Protein AF-A0A852TEP9-F1 (afdb_monomer_lite)

Structure (mmCIF, N/CA/C/O backbone):
data_AF-A0A852TEP9-F1
#
_entry.id   AF-A0A852TEP9-F1
#
loop_
_atom_site.group_PDB
_atom_site.id
_atom_site.type_symbol
_atom_site.label_atom_id
_atom_site.label_alt_id
_atom_site.label_comp_id
_atom_site.label_asym_id
_atom_site.label_entity_id
_atom_site.label_seq_id
_atom_site.pdbx_PDB_ins_code
_atom_site.Cartn_x
_atom_site.Cartn_y
_atom_site.Cartn_z
_atom_site.occupancy
_atom_site.B_iso_or_equiv
_atom_site.auth_seq_id
_atom_site.auth_comp_id
_atom_site.auth_asym_id
_atom_site.auth_atom_id
_atom_site.pdbx_PDB_model_num
ATOM 1 N N . MET A 1 1 ? -27.177 4.098 -1.065 1.00 42.16 1 MET A N 1
ATOM 2 C CA . MET A 1 1 ? -25.984 3.602 -0.345 1.00 42.16 1 MET A CA 1
ATOM 3 C C . MET A 1 1 ? -24.808 3.763 -1.296 1.00 42.16 1 MET A C 1
ATOM 5 O O . MET A 1 1 ? -24.763 3.056 -2.291 1.00 42.16 1 MET A O 1
ATOM 9 N N . ILE A 1 2 ? -23.953 4.767 -1.094 1.00 48.22 2 ILE A N 1
ATOM 10 C CA . ILE A 1 2 ? -22.775 4.968 -1.951 1.00 48.22 2 ILE A CA 1
ATOM 11 C C . ILE A 1 2 ? -21.824 3.809 -1.633 1.00 48.22 2 ILE A C 1
ATOM 13 O O . ILE A 1 2 ? -21.452 3.624 -0.474 1.00 48.22 2 ILE A O 1
ATOM 17 N N . GLY A 1 3 ? -21.539 2.956 -2.618 1.00 56.72 3 GLY A N 1
ATOM 18 C CA . GLY A 1 3 ? -20.639 1.819 -2.438 1.00 56.72 3 GLY A CA 1
ATOM 19 C C . GLY A 1 3 ? -19.260 2.297 -1.987 1.00 56.72 3 GLY A C 1
ATOM 20 O O . GLY A 1 3 ? -18.781 3.335 -2.439 1.00 56.72 3 GLY A O 1
ATOM 21 N N . VAL A 1 4 ? -18.622 1.555 -1.081 1.00 68.81 4 VAL A N 1
ATOM 22 C CA . VAL A 1 4 ? -17.244 1.848 -0.669 1.00 68.81 4 VAL A CA 1
ATOM 23 C C . VAL A 1 4 ? -16.354 1.668 -1.901 1.00 68.81 4 VAL A C 1
ATOM 25 O O . VAL A 1 4 ? -16.221 0.548 -2.395 1.00 68.81 4 VAL A O 1
ATOM 28 N N . GLY A 1 5 ? -15.801 2.764 -2.423 1.00 76.62 5 GLY A N 1
ATOM 29 C CA . GLY A 1 5 ? -14.958 2.744 -3.617 1.00 76.62 5 GLY A CA 1
ATOM 30 C C . GLY A 1 5 ? -13.721 1.857 -3.446 1.00 76.62 5 GLY A C 1
ATOM 31 O O . GLY A 1 5 ? -13.213 1.671 -2.337 1.00 76.62 5 GLY A O 1
ATOM 32 N N . LEU A 1 6 ? -13.236 1.289 -4.552 1.00 88.94 6 LEU A N 1
ATOM 33 C CA . LEU A 1 6 ? -11.972 0.554 -4.592 1.00 88.94 6 LEU A CA 1
ATOM 34 C C . LEU A 1 6 ? -10.847 1.515 -4.975 1.00 88.94 6 LEU A C 1
ATOM 36 O O . LEU A 1 6 ? -10.806 1.984 -6.107 1.00 88.94 6 LEU A O 1
ATOM 40 N N . LEU A 1 7 ? -9.926 1.766 -4.044 1.00 94.94 7 LEU A N 1
ATOM 41 C CA . LEU A 1 7 ? -8.733 2.572 -4.287 1.00 94.94 7 LEU A CA 1
ATOM 42 C C . LEU A 1 7 ? -7.500 1.675 -4.408 1.00 94.94 7 LEU A C 1
ATOM 44 O O . LEU A 1 7 ? -7.212 0.882 -3.507 1.00 94.94 7 LEU A O 1
ATOM 48 N N . TRP A 1 8 ? -6.775 1.822 -5.512 1.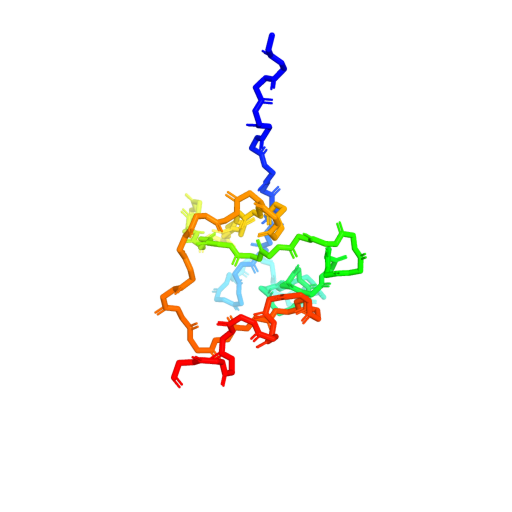00 97.25 8 TRP A N 1
ATOM 49 C CA . TRP A 1 8 ? -5.525 1.124 -5.792 1.00 97.25 8 TRP A CA 1
ATOM 50 C C . TRP A 1 8 ? -4.481 2.121 -6.281 1.00 97.25 8 TRP A C 1
ATOM 52 O O . TRP A 1 8 ? -4.788 2.949 -7.133 1.00 97.25 8 TRP A O 1
ATOM 62 N N . LEU A 1 9 ? -3.254 2.007 -5.773 1.00 97.50 9 LEU A N 1
ATOM 63 C CA . LEU A 1 9 ? -2.094 2.713 -6.315 1.00 97.50 9 LEU A CA 1
ATOM 64 C C . LEU A 1 9 ? -1.154 1.697 -6.960 1.00 97.50 9 LEU A C 1
ATOM 66 O O . LEU A 1 9 ? -0.762 0.719 -6.316 1.00 97.50 9 LEU A O 1
ATOM 70 N N . CYS A 1 10 ? -0.815 1.927 -8.225 1.00 97.94 10 CYS A N 1
ATOM 71 C CA . CYS A 1 10 ? 0.103 1.096 -8.995 1.00 97.94 10 CYS A CA 1
ATOM 72 C C . CYS A 1 10 ? 1.517 1.677 -8.933 1.00 97.94 10 CYS A C 1
ATOM 74 O O . CYS A 1 10 ? 1.693 2.892 -8.957 1.00 97.94 10 CYS A O 1
ATOM 76 N N . TYR A 1 11 ? 2.521 0.811 -8.873 1.00 98.06 11 TYR A N 1
ATOM 77 C CA . 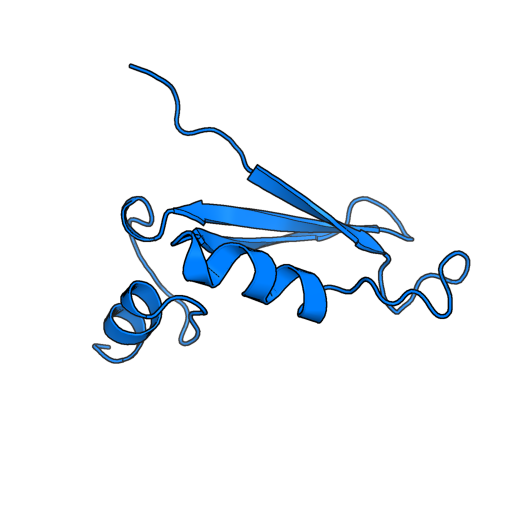TYR A 1 11 ? 3.930 1.192 -8.836 1.00 98.06 11 TYR A CA 1
ATOM 78 C C . TYR A 1 11 ? 4.779 0.158 -9.584 1.00 98.06 11 TYR A C 1
ATOM 80 O O . TYR A 1 11 ? 4.418 -1.031 -9.612 1.00 98.06 11 TYR A O 1
ATOM 88 N N . PRO A 1 12 ? 5.909 0.575 -10.181 1.00 98.06 12 PRO A N 1
ATOM 89 C CA . PRO A 1 12 ? 6.813 -0.354 -10.827 1.00 98.06 12 PRO A CA 1
ATOM 90 C C . PRO A 1 12 ? 7.461 -1.255 -9.775 1.00 98.06 12 PRO A C 1
ATOM 92 O O . PRO A 1 12 ? 7.846 -0.838 -8.679 1.00 98.06 12 PRO A O 1
ATOM 95 N N . LYS A 1 13 ? 7.590 -2.534 -10.103 1.00 97.50 13 LYS A N 1
ATOM 96 C CA . LYS A 1 13 ? 8.341 -3.486 -9.295 1.00 97.50 13 LYS A CA 1
ATOM 97 C C . LYS A 1 13 ? 9.813 -3.102 -9.325 1.00 97.50 13 LYS A C 1
ATOM 99 O O . LYS A 1 13 ? 10.379 -2.857 -10.387 1.00 97.50 13 LYS A O 1
ATOM 104 N N . LYS A 1 14 ? 10.482 -3.216 -8.176 1.00 95.06 14 LYS A N 1
ATOM 105 C CA . LYS A 1 14 ? 11.944 -3.062 -8.077 1.00 95.06 14 LYS A CA 1
ATOM 106 C C . LYS A 1 14 ? 12.709 -4.034 -8.991 1.00 95.06 14 LYS A C 1
ATOM 108 O O . LYS A 1 14 ? 13.836 -3.754 -9.382 1.00 95.06 14 LYS A O 1
ATOM 113 N N . SER A 1 15 ? 12.103 -5.176 -9.322 1.00 94.94 15 SER A N 1
ATOM 114 C CA . SER A 1 15 ? 12.659 -6.181 -10.234 1.00 94.94 15 SER A CA 1
ATOM 115 C C . SER A 1 15 ? 12.453 -5.869 -11.719 1.00 94.94 15 SER A C 1
ATOM 117 O O . SER A 1 15 ? 12.989 -6.605 -12.548 1.00 94.94 15 SER A O 1
ATOM 119 N N . SER A 1 16 ? 11.677 -4.835 -12.070 1.00 97.06 16 SER A N 1
ATOM 120 C CA . SER A 1 16 ? 11.435 -4.466 -13.464 1.00 97.06 16 SER A CA 1
ATOM 121 C C . SER A 1 16 ? 12.752 -4.151 -14.168 1.00 97.06 16 SER A C 1
ATOM 123 O O . SER A 1 16 ? 13.601 -3.409 -13.665 1.00 97.06 16 SER A O 1
ATOM 125 N N . LYS A 1 17 ? 12.922 -4.711 -15.367 1.00 95.81 17 LYS A N 1
ATOM 126 C CA . LYS A 1 17 ? 14.071 -4.386 -16.221 1.00 95.81 17 LYS A CA 1
ATOM 127 C C . LYS A 1 17 ? 13.841 -3.117 -17.042 1.00 95.81 17 LYS A C 1
ATOM 129 O O . LYS A 1 17 ? 14.829 -2.546 -17.500 1.00 95.81 17 LYS A O 1
ATOM 134 N N . VAL A 1 18 ? 12.583 -2.700 -17.196 1.00 97.19 18 VAL A N 1
ATOM 135 C CA . VAL A 1 18 ? 12.150 -1.529 -17.968 1.00 97.19 18 VAL A CA 1
ATOM 136 C C . VAL A 1 18 ? 12.200 -0.267 -17.106 1.00 97.19 18 VAL A C 1
ATOM 138 O O . VAL A 1 18 ? 12.803 0.724 -17.503 1.00 97.19 18 VAL A O 1
ATOM 141 N N . TYR A 1 19 ? 11.654 -0.319 -15.890 1.00 96.12 19 TYR A N 1
ATOM 142 C CA . TYR A 1 19 ? 11.521 0.837 -14.991 1.00 96.12 19 TYR A CA 1
ATOM 143 C C . TYR A 1 19 ? 12.658 0.925 -13.961 1.00 96.12 19 TYR A C 1
ATOM 145 O O . TYR A 1 19 ? 12.440 1.149 -12.768 1.00 96.12 19 TYR A O 1
ATOM 153 N N . LYS A 1 20 ? 13.901 0.725 -14.411 1.00 94.12 20 LYS A N 1
ATOM 154 C CA . LYS A 1 20 ? 15.079 0.833 -13.539 1.00 94.12 20 LYS A CA 1
ATOM 155 C C . LYS A 1 20 ? 15.300 2.282 -13.111 1.00 94.12 20 LYS A C 1
ATOM 157 O O . LYS A 1 20 ? 15.258 3.185 -13.938 1.00 94.12 20 LYS A O 1
ATOM 162 N N . GLY A 1 21 ? 15.600 2.485 -11.829 1.00 91.56 21 GLY A N 1
ATOM 163 C CA . GLY A 1 21 ? 15.884 3.815 -11.281 1.00 91.56 21 GLY A CA 1
ATOM 164 C C . GLY A 1 21 ? 14.646 4.681 -11.034 1.00 91.56 21 GLY A C 1
ATOM 165 O O . GLY A 1 21 ? 14.802 5.875 -10.809 1.00 91.56 21 GLY A O 1
ATOM 166 N N . SER A 1 22 ? 13.438 4.105 -11.061 1.00 94.62 22 SER A N 1
ATOM 167 C CA . SER A 1 22 ? 12.233 4.820 -10.633 1.00 94.62 22 SER A CA 1
ATOM 168 C C . SER A 1 22 ? 12.319 5.202 -9.150 1.00 94.62 22 SER A C 1
ATOM 170 O O . SER A 1 22 ? 12.770 4.416 -8.316 1.00 94.62 22 SER A O 1
ATOM 172 N N . ASP A 1 23 ? 11.850 6.404 -8.835 1.00 92.56 23 ASP A N 1
ATOM 173 C CA . ASP A 1 23 ? 11.605 6.913 -7.484 1.00 92.56 23 ASP A CA 1
ATOM 174 C C . ASP A 1 23 ? 10.263 6.425 -6.897 1.00 92.56 23 ASP A C 1
ATOM 176 O O . ASP A 1 23 ? 9.983 6.608 -5.710 1.00 92.56 23 ASP A O 1
ATOM 180 N N . CYS A 1 24 ? 9.445 5.741 -7.703 1.00 93.81 24 CYS A N 1
ATOM 181 C CA . CYS A 1 24 ? 8.206 5.107 -7.281 1.00 93.81 24 CYS A CA 1
ATOM 182 C C . CYS A 1 24 ? 8.436 3.634 -6.915 1.00 93.81 24 CYS A C 1
ATOM 184 O O . CYS A 1 24 ? 9.072 2.872 -7.642 1.00 93.81 24 CYS A O 1
ATOM 186 N N . SER A 1 25 ? 7.911 3.213 -5.767 1.00 95.38 25 SER A N 1
ATOM 187 C CA . SER A 1 25 ? 8.089 1.871 -5.216 1.00 95.38 25 SER A CA 1
ATOM 188 C C . SER A 1 25 ? 6.908 1.494 -4.326 1.00 95.38 25 SER A C 1
ATOM 190 O O . SER A 1 25 ? 6.050 2.321 -4.016 1.00 95.38 25 SER A O 1
ATOM 192 N N . ARG A 1 26 ? 6.879 0.244 -3.852 1.00 96.44 26 ARG A N 1
ATOM 193 C CA . ARG A 1 26 ? 5.912 -0.169 -2.828 1.00 96.44 26 ARG A CA 1
ATOM 194 C C . ARG A 1 26 ? 6.035 0.710 -1.590 1.00 96.44 26 ARG A C 1
ATOM 196 O O . ARG A 1 26 ? 5.028 1.088 -1.004 1.00 96.44 26 ARG A O 1
ATOM 203 N N . GLU A 1 27 ? 7.267 0.979 -1.179 1.00 94.31 27 GLU A N 1
ATOM 204 C CA . GLU A 1 27 ? 7.588 1.725 0.028 1.00 94.31 27 GLU A CA 1
ATOM 205 C C . GLU A 1 27 ? 7.123 3.180 -0.084 1.00 94.31 27 GLU A C 1
ATOM 207 O O . GLU A 1 27 ? 6.534 3.686 0.868 1.00 94.31 27 GLU A O 1
ATOM 212 N N . SER A 1 28 ? 7.292 3.824 -1.246 1.00 93.44 28 SER A N 1
ATOM 213 C CA . SER A 1 28 ? 6.826 5.203 -1.436 1.00 93.44 28 SER A CA 1
ATOM 214 C C . SER A 1 28 ? 5.299 5.310 -1.427 1.00 93.44 28 SER A C 1
ATOM 216 O O . SER A 1 28 ? 4.757 6.239 -0.831 1.00 93.44 28 SER A O 1
ATOM 218 N N . VAL A 1 29 ? 4.580 4.341 -2.008 1.00 96.38 29 VAL A N 1
ATOM 219 C CA . VAL A 1 29 ? 3.106 4.370 -1.997 1.00 96.38 29 VAL A CA 1
ATOM 220 C C . VAL A 1 29 ? 2.501 3.914 -0.668 1.00 96.38 29 VAL A C 1
ATOM 222 O O . VAL A 1 29 ? 1.390 4.319 -0.344 1.00 96.38 29 VAL A O 1
ATOM 225 N N . MET A 1 30 ? 3.199 3.081 0.113 1.00 96.62 30 MET A N 1
ATOM 226 C CA . MET A 1 30 ? 2.671 2.462 1.338 1.00 96.62 30 MET A CA 1
ATOM 227 C C . MET A 1 30 ? 2.165 3.485 2.361 1.00 96.62 30 MET A C 1
ATOM 229 O O . MET A 1 30 ? 1.132 3.250 2.988 1.00 96.62 30 MET A O 1
ATOM 233 N N . TYR A 1 31 ? 2.880 4.599 2.507 1.00 96.12 31 TYR A N 1
ATOM 234 C CA . TYR A 1 31 ? 2.590 5.642 3.494 1.00 96.12 31 TYR A CA 1
ATOM 235 C C . TYR A 1 31 ? 1.837 6.840 2.907 1.00 96.12 31 TYR A C 1
ATOM 237 O O . TYR A 1 31 ? 1.342 7.673 3.652 1.00 96.12 31 TYR A O 1
ATOM 245 N N . MET A 1 32 ? 1.701 6.917 1.580 1.00 95.88 32 MET A N 1
ATOM 246 C CA . MET A 1 32 ? 1.224 8.112 0.872 1.00 95.88 32 MET A CA 1
ATOM 247 C C . MET A 1 32 ? -0.170 8.587 1.307 1.00 95.88 32 MET A C 1
ATOM 249 O O . MET A 1 32 ? -0.471 9.769 1.212 1.00 95.88 32 MET A O 1
ATOM 253 N N . LEU A 1 33 ? -1.019 7.671 1.779 1.00 96.31 33 LEU A N 1
ATOM 254 C CA . LEU A 1 33 ? -2.397 7.961 2.185 1.00 96.31 33 LEU A CA 1
ATOM 255 C C . LEU A 1 33 ? -2.631 7.781 3.692 1.00 96.31 33 LEU A C 1
ATOM 257 O O . LEU A 1 33 ? -3.782 7.698 4.127 1.00 96.31 33 LEU A O 1
ATOM 261 N N . SER A 1 34 ? -1.568 7.679 4.500 1.00 96.06 34 SER A N 1
ATOM 262 C CA . SER A 1 34 ? -1.726 7.433 5.936 1.00 96.06 34 SER A CA 1
ATOM 263 C C . SER A 1 34 ? -2.378 8.612 6.657 1.00 96.06 34 SER A C 1
ATOM 265 O O . SER A 1 34 ? -3.217 8.401 7.531 1.00 96.06 34 SER A O 1
ATOM 267 N N . GLU A 1 35 ? -2.023 9.842 6.277 1.00 96.50 35 GLU A N 1
ATOM 268 C CA . GLU A 1 35 ? -2.597 11.070 6.851 1.00 96.50 35 GLU A CA 1
ATOM 269 C C . GLU A 1 35 ? -4.082 11.228 6.494 1.00 96.50 35 GLU A C 1
ATOM 271 O O . GLU A 1 35 ? -4.870 11.699 7.308 1.00 96.50 35 GLU A O 1
ATOM 276 N N . GLU A 1 36 ? -4.493 10.686 5.345 1.00 96.31 36 GLU A N 1
ATOM 277 C CA . GLU A 1 36 ? -5.890 10.624 4.895 1.00 96.31 36 GLU A CA 1
ATOM 278 C C . GLU A 1 36 ? -6.681 9.460 5.524 1.00 96.31 36 GLU A C 1
ATOM 280 O O . GLU A 1 36 ? -7.826 9.191 5.157 1.00 96.31 36 GLU A O 1
ATOM 285 N N . GLY A 1 37 ? -6.077 8.719 6.458 1.00 96.19 37 GLY A N 1
ATOM 286 C CA . GLY A 1 37 ? -6.744 7.636 7.179 1.00 96.19 37 GLY A CA 1
ATOM 287 C C . GLY A 1 37 ? -6.937 6.359 6.362 1.00 96.19 37 GLY A C 1
ATOM 288 O O . GLY A 1 37 ? -7.846 5.578 6.655 1.00 96.19 37 GLY A O 1
ATOM 289 N N . TYR A 1 38 ? -6.100 6.117 5.350 1.00 96.94 38 TYR A N 1
ATOM 290 C CA . TYR A 1 38 ? -6.131 4.884 4.570 1.00 96.94 38 TYR A CA 1
ATOM 291 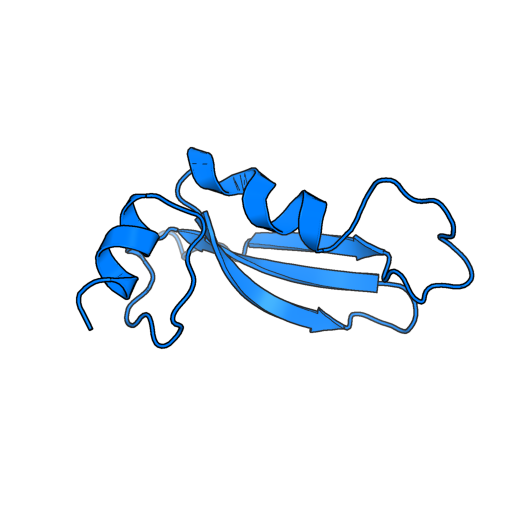C C . TYR A 1 38 ? -4.997 3.938 4.943 1.00 96.94 38 TYR A C 1
ATOM 293 O O . TYR A 1 38 ? -3.825 4.296 5.011 1.00 96.94 38 TYR A O 1
ATOM 301 N N . GLU A 1 39 ? -5.356 2.669 5.080 1.00 97.00 39 GLU A N 1
ATOM 302 C CA . GLU A 1 39 ? -4.420 1.579 5.299 1.00 97.00 39 GLU A CA 1
ATOM 303 C C . GLU A 1 39 ? -4.223 0.785 4.005 1.00 97.00 39 GLU A C 1
ATOM 305 O O . GLU A 1 39 ? -5.206 0.441 3.331 1.00 97.00 39 GLU A O 1
ATOM 310 N N . PRO A 1 40 ? -2.982 0.402 3.667 1.00 96.69 40 PRO A N 1
ATOM 311 C CA . PRO A 1 40 ? -2.742 -0.553 2.600 1.00 96.69 40 PRO A CA 1
ATOM 312 C C . PRO A 1 40 ? -3.254 -1.915 3.058 1.00 96.69 40 PRO A C 1
ATOM 314 O O . PRO A 1 40 ? -2.849 -2.382 4.106 1.00 96.69 40 PRO A O 1
ATOM 317 N N . VAL A 1 41 ? -4.130 -2.590 2.323 1.00 95.00 41 VAL A N 1
ATOM 318 C CA . VAL A 1 41 ? -4.771 -3.843 2.777 1.00 95.00 41 VAL A CA 1
ATOM 319 C C . VAL A 1 41 ? -4.470 -5.049 1.897 1.00 95.00 41 VAL A C 1
ATOM 321 O O . VAL A 1 41 ? -4.738 -6.177 2.306 1.00 95.00 41 VAL A O 1
ATOM 324 N N . ARG A 1 42 ? -3.961 -4.847 0.676 1.00 94.56 42 ARG A N 1
ATOM 325 C CA . ARG A 1 42 ? -3.573 -5.953 -0.209 1.00 94.56 42 ARG A CA 1
ATOM 326 C C . ARG A 1 42 ? -2.606 -5.497 -1.287 1.00 94.56 42 ARG A C 1
ATOM 328 O O . ARG A 1 42 ? -2.894 -4.518 -1.958 1.00 94.56 42 ARG A O 1
ATOM 335 N N . GLN A 1 43 ? -1.538 -6.253 -1.504 1.00 97.00 43 GLN A N 1
ATOM 336 C CA . GLN A 1 43 ? -0.678 -6.108 -2.675 1.00 97.00 43 GLN A CA 1
ATOM 337 C C . GLN A 1 43 ? -1.016 -7.186 -3.712 1.00 97.00 43 GLN A C 1
ATOM 339 O O . GLN A 1 43 ? -1.306 -8.324 -3.336 1.00 97.00 43 GLN A O 1
ATOM 344 N N . ILE A 1 44 ? -0.960 -6.837 -4.997 1.00 98.06 44 ILE A N 1
ATOM 345 C CA . ILE A 1 44 ? -1.007 -7.786 -6.118 1.00 98.06 44 ILE A CA 1
ATOM 346 C C . ILE A 1 44 ? 0.091 -7.459 -7.132 1.00 98.06 44 ILE A C 1
ATOM 348 O O . ILE A 1 44 ? 0.492 -6.301 -7.255 1.00 98.06 44 ILE A O 1
ATOM 352 N N . ALA A 1 45 ? 0.547 -8.469 -7.871 1.00 98.38 45 ALA A N 1
ATOM 353 C CA . ALA A 1 45 ? 1.238 -8.248 -9.136 1.00 98.38 45 ALA A CA 1
ATOM 354 C C . ALA A 1 45 ? 0.189 -7.968 -10.221 1.00 98.38 45 ALA A C 1
ATOM 356 O O . ALA A 1 45 ? -0.831 -8.655 -10.259 1.00 98.38 45 ALA A O 1
ATOM 357 N N . ILE A 1 46 ? 0.431 -6.962 -11.061 1.00 98.25 46 ILE A N 1
ATOM 358 C CA . ILE A 1 46 ? -0.391 -6.703 -12.252 1.00 98.25 46 ILE A CA 1
ATOM 359 C C . ILE A 1 46 ? 0.157 -7.540 -13.408 1.00 98.25 46 ILE A C 1
ATOM 361 O O . ILE A 1 46 ? -0.559 -8.352 -13.982 1.00 98.25 46 ILE A O 1
ATOM 365 N N . ASP A 1 47 ? 1.447 -7.375 -13.681 1.00 98.25 47 ASP A N 1
ATOM 366 C CA . ASP A 1 47 ? 2.213 -8.067 -14.716 1.00 98.25 47 ASP A CA 1
ATOM 367 C C . ASP A 1 47 ? 3.671 -8.228 -14.244 1.00 98.25 47 ASP A C 1
ATOM 369 O O . ASP A 1 47 ? 3.945 -8.130 -13.044 1.00 98.25 47 ASP A O 1
ATOM 373 N N . ASP A 1 48 ? 4.615 -8.487 -15.148 1.00 97.88 48 ASP A N 1
ATOM 374 C CA . ASP A 1 48 ? 6.036 -8.665 -14.824 1.00 97.88 48 ASP A CA 1
ATOM 375 C C . ASP A 1 48 ? 6.718 -7.399 -14.284 1.00 97.88 48 ASP A C 1
ATOM 377 O O . ASP A 1 48 ? 7.663 -7.505 -13.495 1.00 97.88 48 ASP A O 1
ATOM 381 N N . ASP A 1 49 ? 6.202 -6.217 -14.616 1.00 98.06 49 ASP A N 1
ATOM 382 C CA . ASP A 1 49 ? 6.832 -4.928 -14.340 1.00 98.06 49 ASP A CA 1
ATOM 383 C C . ASP A 1 49 ? 6.104 -4.110 -13.268 1.00 98.06 49 ASP A C 1
ATOM 385 O O . ASP A 1 49 ? 6.738 -3.291 -12.607 1.00 98.06 49 ASP A O 1
ATOM 389 N N . TRP A 1 50 ? 4.817 -4.358 -13.021 1.00 98.50 50 TRP A N 1
ATOM 390 C CA . TRP A 1 50 ? 3.975 -3.542 -12.147 1.00 98.50 50 TRP A CA 1
ATOM 391 C C . TRP A 1 50 ? 3.326 -4.332 -11.013 1.00 98.50 50 TRP A C 1
ATOM 393 O O . TRP A 1 50 ? 2.985 -5.514 -11.104 1.00 98.50 50 TRP A O 1
ATOM 403 N N . SER A 1 51 ? 3.137 -3.656 -9.886 1.00 98.69 51 SER A N 1
ATOM 404 C CA . SER A 1 51 ? 2.318 -4.117 -8.765 1.00 98.69 51 SER A CA 1
ATOM 405 C C . SER A 1 51 ? 1.325 -3.036 -8.369 1.00 98.69 51 SER A C 1
ATOM 407 O O . SER A 1 51 ? 1.504 -1.867 -8.698 1.00 98.69 51 SER A O 1
ATOM 409 N N . ALA A 1 52 ? 0.285 -3.423 -7.636 1.00 98.50 52 ALA A N 1
ATOM 410 C CA . ALA A 1 52 ? -0.653 -2.481 -7.043 1.00 98.50 52 ALA A CA 1
ATOM 411 C C . ALA A 1 52 ? -0.868 -2.760 -5.561 1.00 98.50 52 ALA A C 1
ATOM 413 O O . ALA A 1 52 ? -0.862 -3.913 -5.121 1.00 98.50 52 ALA A O 1
ATOM 414 N N . LEU A 1 53 ? -1.089 -1.691 -4.799 1.00 98.12 53 LEU A N 1
ATOM 415 C CA . LEU A 1 53 ? -1.480 -1.727 -3.397 1.00 98.12 53 LEU A CA 1
ATOM 416 C C . LEU A 1 53 ? -2.908 -1.198 -3.275 1.00 98.12 53 LEU A C 1
ATOM 418 O O . LEU A 1 53 ? -3.204 -0.079 -3.686 1.00 98.12 53 LEU A O 1
ATOM 422 N N . ARG A 1 54 ? -3.806 -2.021 -2.737 1.00 97.00 54 ARG A N 1
ATOM 423 C CA . ARG A 1 54 ? -5.176 -1.624 -2.422 1.00 97.00 54 ARG A CA 1
ATOM 424 C C . ARG A 1 54 ? -5.205 -0.918 -1.089 1.00 97.00 54 ARG A C 1
ATOM 426 O O . ARG A 1 54 ? -4.633 -1.431 -0.127 1.00 97.00 54 ARG A O 1
ATOM 433 N N . PHE A 1 55 ? -5.989 0.141 -1.010 1.00 96.75 55 PHE A N 1
ATOM 434 C CA . PHE A 1 55 ? -6.204 0.902 0.206 1.00 96.75 55 PHE A CA 1
ATOM 435 C C . PHE A 1 55 ? -7.636 0.774 0.704 1.00 96.75 55 PHE A C 1
ATOM 437 O O . PHE A 1 55 ? -8.573 0.498 -0.052 1.00 96.75 55 PHE A O 1
ATOM 444 N N . ARG A 1 56 ? -7.804 0.943 2.012 1.00 95.31 56 ARG A N 1
ATOM 445 C CA . ARG A 1 56 ? -9.110 1.003 2.658 1.00 95.31 56 ARG A CA 1
ATOM 446 C C . ARG A 1 56 ? -9.044 1.977 3.820 1.00 95.31 56 ARG A C 1
ATOM 448 O O . ARG A 1 56 ? -8.094 1.920 4.590 1.00 95.31 56 ARG A O 1
ATOM 455 N N . SER A 1 57 ? -10.075 2.806 3.959 1.00 95.00 57 SER A N 1
ATOM 456 C CA . SER A 1 57 ? -10.221 3.668 5.131 1.00 95.00 57 SER A CA 1
ATOM 457 C C . SER A 1 57 ? -10.169 2.830 6.410 1.00 95.00 57 SER A C 1
ATOM 459 O O . SER A 1 57 ? -10.824 1.778 6.488 1.00 95.00 57 SER A O 1
ATOM 461 N N . THR A 1 58 ? -9.378 3.263 7.389 1.00 95.19 58 THR A N 1
ATOM 462 C CA 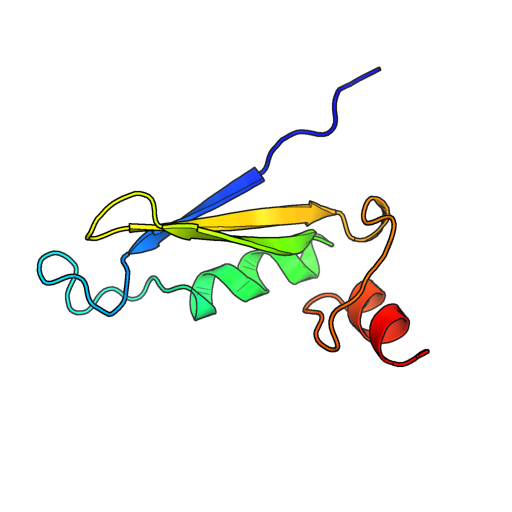. THR A 1 58 ? -9.078 2.505 8.612 1.00 95.19 58 THR A CA 1
ATOM 463 C C . THR A 1 58 ? -10.348 2.113 9.372 1.00 95.19 58 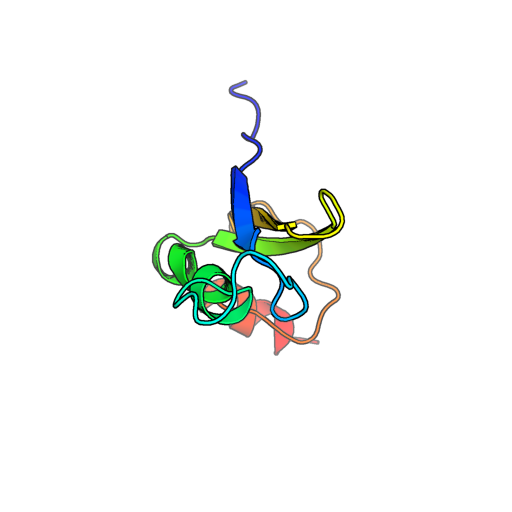THR A C 1
ATOM 465 O O . THR A 1 58 ? -10.469 0.976 9.841 1.00 95.19 58 THR A O 1
ATOM 468 N N . ASP A 1 59 ? -11.340 3.006 9.425 1.00 93.00 59 ASP A N 1
ATOM 469 C CA . ASP A 1 59 ? -12.647 2.791 10.068 1.00 93.00 59 ASP A CA 1
ATOM 470 C C . ASP A 1 59 ? -13.490 1.704 9.376 1.00 93.00 59 ASP A C 1
ATOM 472 O O . ASP A 1 59 ? -14.320 1.048 10.003 1.00 93.00 59 ASP A O 1
ATOM 476 N N . LYS A 1 60 ? -13.263 1.459 8.081 1.00 93.50 60 LYS A N 1
ATOM 477 C CA . LYS A 1 60 ? -13.981 0.431 7.317 1.00 93.50 60 LYS A CA 1
ATOM 478 C C . LYS A 1 60 ? -13.317 -0.940 7.393 1.00 93.50 60 LYS A C 1
ATOM 480 O O . LYS A 1 60 ? -13.882 -1.898 6.856 1.00 93.50 60 LYS A O 1
ATOM 485 N N . ILE A 1 61 ? -12.147 -1.083 8.015 1.00 93.19 61 ILE A N 1
ATOM 486 C CA . ILE A 1 61 ? -11.476 -2.379 8.187 1.00 93.19 61 ILE A CA 1
ATOM 487 C C . ILE A 1 61 ? -12.115 -3.136 9.353 1.00 93.19 61 ILE A C 1
ATOM 489 O O . ILE A 1 61 ? -11.909 -2.789 10.514 1.00 93.19 61 ILE A O 1
ATOM 493 N N . LYS A 1 62 ? -12.860 -4.206 9.034 1.00 91.50 62 LYS A N 1
ATOM 494 C CA . LYS A 1 62 ? -13.582 -5.028 10.023 1.00 91.50 62 LYS A CA 1
ATOM 495 C C . LYS A 1 62 ? -12.649 -5.705 11.032 1.00 91.50 62 LYS A C 1
ATOM 497 O O . LYS A 1 62 ? -12.876 -5.599 12.228 1.00 91.50 62 LYS A O 1
ATOM 502 N N . LYS A 1 63 ? -11.604 -6.380 10.547 1.00 90.94 63 LYS A N 1
ATOM 503 C CA . LYS A 1 63 ? -10.607 -7.074 11.371 1.00 90.94 63 LYS A CA 1
ATOM 504 C C . LYS A 1 63 ? -9.212 -6.707 10.876 1.00 90.94 63 LYS A C 1
ATOM 506 O O . LYS A 1 63 ? -8.956 -6.821 9.676 1.00 90.94 63 LYS A O 1
ATOM 511 N N . MET A 1 64 ? -8.344 -6.258 11.778 1.00 90.31 64 MET A N 1
ATOM 512 C CA . MET A 1 64 ? -6.906 -6.207 11.524 1.00 90.31 64 MET A CA 1
ATOM 513 C C . MET A 1 64 ? -6.313 -7.492 12.075 1.00 90.31 64 MET A C 1
ATOM 515 O O . MET A 1 64 ? -6.587 -7.837 13.208 1.00 90.31 64 MET A O 1
ATOM 519 N N . VAL A 1 65 ? -5.610 -8.238 11.229 1.00 88.25 65 VAL A N 1
ATOM 520 C CA . VAL A 1 65 ? -4.978 -9.528 11.580 1.00 88.25 65 VAL A CA 1
ATOM 521 C C . VAL A 1 65 ? -3.461 -9.476 11.406 1.00 88.25 65 VAL A C 1
ATOM 523 O O . VAL A 1 65 ? -2.787 -10.497 11.399 1.00 88.25 65 VAL A O 1
ATOM 526 N N . ARG A 1 66 ? -2.940 -8.282 11.133 1.00 86.56 66 ARG A N 1
ATOM 527 C CA . ARG A 1 66 ? -1.529 -8.022 10.880 1.00 86.56 66 ARG A CA 1
ATOM 528 C C . ARG A 1 66 ? -0.987 -7.197 12.034 1.00 86.56 66 ARG A C 1
ATOM 530 O O . ARG A 1 66 ? -1.709 -6.366 12.566 1.00 86.56 66 ARG A O 1
ATOM 537 N N . THR A 1 67 ? 0.296 -7.351 12.316 1.00 88.25 67 THR A N 1
ATOM 538 C CA . THR A 1 67 ? 1.003 -6.634 13.388 1.00 88.25 67 THR A CA 1
ATOM 539 C C . THR A 1 67 ? 1.495 -5.242 12.978 1.00 88.25 67 THR A C 1
ATOM 541 O O . THR A 1 67 ? 2.175 -4.573 13.745 1.00 88.25 67 THR A O 1
ATOM 544 N N . PHE A 1 68 ? 1.188 -4.801 11.755 1.00 91.50 68 PHE A N 1
ATOM 545 C CA . PHE A 1 68 ? 1.668 -3.542 11.187 1.00 91.50 68 PHE A CA 1
ATOM 546 C C . PHE A 1 68 ? 0.511 -2.661 10.715 1.00 91.50 68 PHE A C 1
ATOM 548 O O . PHE A 1 68 ? -0.434 -3.150 10.091 1.00 91.50 68 PHE A O 1
ATOM 555 N N . ALA A 1 69 ? 0.632 -1.353 10.926 1.00 95.94 69 ALA A N 1
ATOM 556 C CA . ALA A 1 69 ? -0.293 -0.340 10.439 1.00 95.94 69 ALA A CA 1
ATOM 557 C C . ALA A 1 69 ? 0.446 0.976 10.157 1.00 95.94 69 ALA A C 1
ATOM 559 O O . ALA A 1 69 ? 1.437 1.290 10.818 1.00 95.94 69 ALA A O 1
ATOM 560 N N . VAL A 1 70 ? -0.039 1.744 9.177 1.00 96.56 70 VAL A N 1
ATOM 561 C CA . VAL A 1 70 ? 0.583 3.026 8.787 1.00 96.56 70 VAL A CA 1
ATOM 562 C C . VAL A 1 70 ? -0.132 4.233 9.378 1.00 96.56 70 VAL A C 1
ATOM 564 O O . VAL A 1 70 ? 0.487 5.275 9.564 1.00 96.56 70 VAL A O 1
ATOM 567 N N . THR A 1 71 ? -1.416 4.098 9.705 1.00 97.00 71 THR A N 1
ATOM 568 C CA . THR A 1 71 ? -2.222 5.155 10.323 1.00 97.00 71 THR A CA 1
ATOM 569 C C . THR A 1 71 ? -2.149 5.063 11.842 1.00 97.00 71 THR A C 1
ATOM 571 O O . THR A 1 71 ? -2.080 3.970 12.401 1.00 97.00 71 THR A O 1
ATOM 574 N N . GLU A 1 72 ? -2.256 6.194 12.539 1.00 95.62 72 GLU A N 1
ATOM 575 C CA . GLU A 1 72 ? -2.299 6.218 14.010 1.00 95.62 72 GLU A CA 1
ATOM 576 C C . GLU A 1 72 ? -3.467 5.395 14.574 1.00 95.62 72 GLU A C 1
ATOM 578 O O . GLU A 1 72 ? -3.321 4.657 15.549 1.00 95.62 72 GLU A O 1
ATOM 583 N N . ALA A 1 73 ? -4.635 5.463 13.928 1.00 95.06 73 ALA A N 1
ATOM 584 C CA . ALA A 1 73 ? -5.792 4.651 14.298 1.00 95.06 73 ALA A CA 1
ATOM 585 C C . ALA A 1 73 ? -5.549 3.150 14.070 1.00 95.06 73 ALA A C 1
ATOM 587 O O . ALA A 1 73 ? -6.068 2.320 14.816 1.00 95.06 73 ALA A O 1
ATOM 588 N N . GLY A 1 74 ? -4.776 2.794 13.043 1.00 95.69 74 GLY A N 1
ATOM 589 C CA . GLY A 1 74 ? -4.401 1.415 12.780 1.00 95.69 74 GLY A CA 1
ATOM 590 C C . GLY A 1 74 ? -3.385 0.889 13.783 1.00 95.69 74 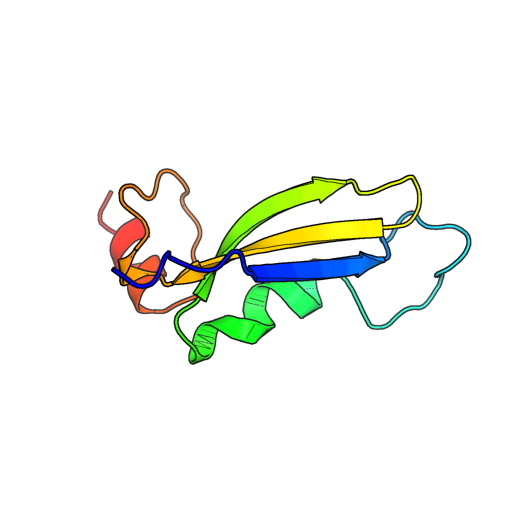GLY A C 1
ATOM 591 O O . GLY A 1 74 ? -3.616 -0.182 14.333 1.00 95.69 74 GLY A O 1
ATOM 592 N N . LYS A 1 75 ? -2.337 1.662 14.096 1.00 95.31 75 LYS A N 1
ATOM 593 C CA . LYS A 1 75 ? -1.304 1.285 15.077 1.00 95.31 75 LYS A CA 1
ATOM 594 C C . LYS A 1 75 ? -1.915 0.959 16.438 1.00 95.31 75 LYS A C 1
ATOM 596 O O . LYS A 1 75 ? -1.703 -0.128 16.963 1.00 95.31 75 LYS A O 1
ATOM 601 N N . LYS A 1 76 ? -2.817 1.820 16.927 1.00 93.94 76 LYS A N 1
ATOM 602 C CA . LYS A 1 76 ? -3.577 1.577 18.168 1.00 93.94 76 LYS A CA 1
ATOM 603 C C . LYS A 1 76 ? -4.356 0.263 18.152 1.00 93.94 76 LYS A C 1
ATOM 605 O O . LYS A 1 76 ? -4.510 -0.363 19.189 1.00 93.94 76 LYS A O 1
ATOM 610 N N . ARG A 1 77 ? -4.875 -0.152 16.993 1.00 91.94 77 ARG A N 1
ATOM 611 C CA . ARG A 1 77 ? -5.635 -1.403 16.845 1.00 91.94 77 ARG A CA 1
ATOM 612 C C . ARG A 1 77 ? -4.739 -2.634 16.721 1.00 91.94 77 ARG A C 1
ATOM 614 O O . ARG A 1 77 ? -5.222 -3.722 17.001 1.00 91.94 77 ARG A O 1
ATOM 621 N N . THR A 1 78 ? -3.489 -2.477 16.289 1.00 89.38 78 THR A N 1
ATOM 622 C CA . THR A 1 78 ? -2.514 -3.575 16.181 1.00 89.38 78 THR A CA 1
ATOM 623 C C . THR A 1 78 ? -1.677 -3.768 17.447 1.00 89.38 78 THR A C 1
ATOM 625 O O . THR A 1 78 ? -1.131 -4.843 17.635 1.00 89.38 78 THR A O 1
ATOM 628 N N . GLU A 1 79 ? -1.577 -2.754 18.312 1.00 79.50 79 GLU A N 1
ATOM 629 C CA . GLU A 1 79 ? -0.898 -2.818 19.624 1.00 79.50 79 GLU A CA 1
ATOM 630 C C . GLU A 1 79 ? -1.773 -3.412 20.743 1.00 79.50 79 GLU A C 1
ATOM 632 O O . GLU A 1 79 ? -1.280 -3.704 21.827 1.00 79.50 79 GLU A O 1
ATOM 637 N N . GLN A 1 80 ? -3.079 -3.548 20.502 1.00 61.19 80 GLN A N 1
ATOM 638 C CA . GLN A 1 80 ? -4.068 -4.031 21.474 1.00 61.19 80 GLN A CA 1
ATOM 639 C C . GLN A 1 80 ? -4.320 -5.551 21.400 1.00 61.19 80 GLN A C 1
ATOM 641 O O . GLN A 1 80 ? -5.273 -6.024 22.021 1.00 61.19 80 GLN A O 1
ATOM 646 N N . GLU A 1 81 ? -3.505 -6.299 20.645 1.00 52.44 81 GLU A N 1
ATOM 647 C CA . GLU A 1 81 ? -3.525 -7.775 20.598 1.00 52.44 81 GLU A CA 1
ATOM 648 C C . GLU A 1 81 ? -2.420 -8.401 21.457 1.00 52.44 81 GLU A C 1
ATOM 650 O O . GLU A 1 81 ? -1.276 -7.892 21.431 1.00 52.44 81 GLU A O 1
#

Sequence (81 aa):
MIGVGLLWLCYPKKSSKVYKGSDCSRESVMYMLSEEGYEPVRQIAIDDDWSALRFRSTDKIKKMVRTFAVTEAGKKRTEQE

Foldseek 3Di:
DPDQDKDKDKFWDCPDPVCDPDPTYCVVVQQPCQVVQKHFDDKDAPDPTMIMTIIDRNVPDPDDPDLDTNHPSVNVRNVVD

Secondary structure (DSSP, 8-state):
------EEEEEE-TT-SSSTT-S--HHHHHSTTTTTTEEEEEEEE-SSSEEEEEEEEGGG-S---SS--SSHHHHHHHTT-

Organism: NCBI:txid86668

Radius of gyration: 14.08 Å; chains: 1; bounding box: 42×21×39 Å

pLDDT: mean 91.82, std 11.33, range [42.16, 98.69]